Protein AF-A0A816BWT3-F1 (afdb_monomer)

InterPro domains:
  IPR004302 Cellulose/chitin-binding protein, N-terminal [PF03067] (3-58)

Mean predicted aligned error: 13.24 Å

Structure (mmCIF, N/CA/C/O backbone):
data_AF-A0A816BWT3-F1
#
_entry.id   AF-A0A816BWT3-F1
#
loop_
_atom_site.group_PDB
_atom_site.id
_atom_site.type_symbol
_atom_site.label_atom_id
_atom_site.label_alt_id
_atom_site.label_comp_id
_atom_site.label_asym_id
_atom_site.label_entity_id
_atom_site.label_seq_id
_atom_site.pdbx_PDB_ins_code
_atom_site.Cartn_x
_atom_site.Cartn_y
_atom_site.Cartn_z
_atom_site.occupancy
_atom_site.B_iso_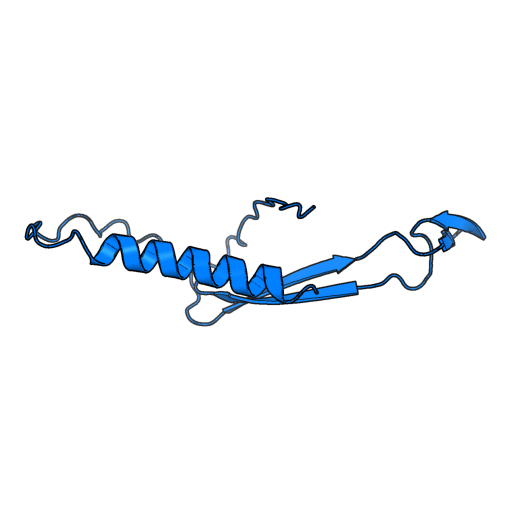or_equiv
_atom_site.auth_seq_id
_atom_site.auth_comp_id
_atom_site.auth_asym_id
_atom_site.auth_atom_id
_atom_site.pdbx_PDB_model_num
ATOM 1 N N . ASN A 1 1 ? 17.099 16.483 -2.341 1.00 61.00 1 ASN A N 1
ATOM 2 C C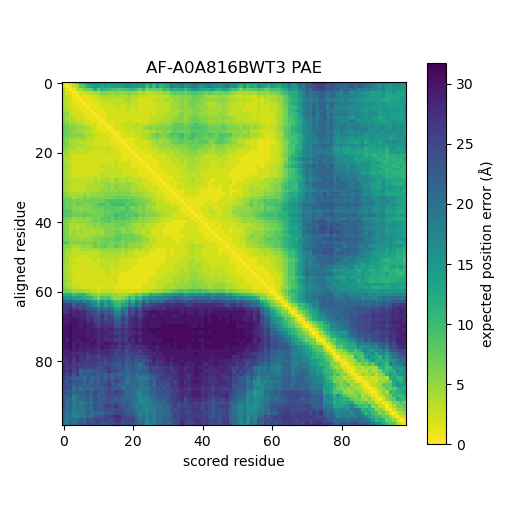A . ASN A 1 1 ? 15.717 16.831 -2.719 1.00 61.00 1 ASN A CA 1
ATOM 3 C C . ASN A 1 1 ? 14.822 15.672 -2.291 1.00 61.00 1 ASN A C 1
ATOM 5 O O . ASN A 1 1 ? 15.104 14.561 -2.721 1.00 61.00 1 ASN A O 1
ATOM 9 N N . LYS A 1 2 ? 13.878 15.878 -1.365 1.00 72.44 2 LYS A N 1
ATOM 10 C CA . LYS A 1 2 ? 12.920 14.849 -0.915 1.00 72.44 2 LYS A CA 1
ATOM 11 C C . LYS A 1 2 ? 11.529 15.300 -1.354 1.00 72.44 2 LYS A C 1
ATOM 13 O O . LYS A 1 2 ? 11.191 16.460 -1.136 1.00 72.44 2 LYS A O 1
ATOM 18 N N . SER A 1 3 ? 10.761 14.401 -1.954 1.00 82.62 3 SER A N 1
ATOM 19 C CA . SER A 1 3 ? 9.394 14.657 -2.413 1.00 82.62 3 SER A CA 1
ATOM 20 C C . SER A 1 3 ? 8.427 13.806 -1.598 1.00 82.62 3 SER A C 1
ATOM 22 O O . SER A 1 3 ? 8.737 12.655 -1.302 1.00 82.62 3 SER A O 1
ATOM 24 N N . TYR A 1 4 ? 7.280 14.375 -1.232 1.00 88.56 4 TYR A N 1
ATOM 25 C CA . TYR A 1 4 ? 6.206 13.683 -0.521 1.00 88.56 4 TYR A CA 1
ATOM 26 C C . TYR A 1 4 ? 4.996 13.565 -1.443 1.00 88.56 4 TYR A C 1
ATOM 28 O O . TYR A 1 4 ? 4.645 14.530 -2.123 1.00 88.56 4 TYR A O 1
ATOM 36 N N . PHE A 1 5 ? 4.359 12.397 -1.446 1.00 87.62 5 PHE A N 1
ATOM 37 C CA . PHE A 1 5 ? 3.141 12.134 -2.204 1.00 87.62 5 PHE A CA 1
ATOM 38 C C . PHE A 1 5 ? 1.982 11.949 -1.227 1.00 87.62 5 PHE A C 1
ATOM 40 O O . PHE A 1 5 ? 2.101 11.199 -0.260 1.00 87.62 5 PHE A O 1
ATOM 47 N N . TYR A 1 6 ? 0.874 12.648 -1.468 1.00 91.25 6 TYR A N 1
ATOM 48 C CA . TYR A 1 6 ? -0.353 12.512 -0.688 1.00 91.25 6 TYR A CA 1
ATOM 49 C C . TYR A 1 6 ? -1.385 11.752 -1.517 1.00 91.25 6 TYR A C 1
ATOM 51 O O . TYR A 1 6 ? -1.772 12.213 -2.591 1.00 91.25 6 TYR A O 1
ATOM 59 N N . VAL A 1 7 ? -1.802 10.587 -1.023 1.00 91.06 7 VAL A N 1
ATOM 60 C CA . VAL A 1 7 ? -2.741 9.694 -1.708 1.00 91.06 7 VAL A CA 1
ATOM 61 C C . VAL A 1 7 ? -3.886 9.380 -0.744 1.00 91.06 7 VAL A C 1
ATOM 63 O O . VAL A 1 7 ? -3.717 8.534 0.134 1.00 91.06 7 VAL A O 1
ATOM 66 N N . PRO A 1 8 ? -5.025 10.085 -0.839 1.00 91.44 8 PRO A N 1
ATOM 67 C CA . PRO A 1 8 ? -6.198 9.741 -0.052 1.00 91.44 8 PRO A CA 1
ATOM 68 C C . PRO A 1 8 ? -6.769 8.405 -0.537 1.00 91.44 8 PRO A C 1
ATOM 70 O O . PRO A 1 8 ? -6.823 8.141 -1.739 1.00 91.44 8 PRO A O 1
ATOM 73 N N . VAL A 1 9 ? -7.198 7.574 0.407 1.00 90.94 9 VAL A N 1
ATOM 74 C CA . VAL A 1 9 ? -7.842 6.283 0.148 1.00 90.94 9 VAL A CA 1
ATOM 75 C C . VAL A 1 9 ? -9.103 6.171 0.992 1.00 90.94 9 VAL A C 1
ATOM 77 O O . VAL A 1 9 ? -9.176 6.733 2.086 1.00 90.94 9 VAL A O 1
ATOM 80 N N . GLU A 1 10 ? -10.089 5.447 0.478 1.00 92.38 10 GLU A N 1
ATOM 81 C CA . GLU A 1 10 ? -11.316 5.130 1.202 1.00 92.38 10 GLU A CA 1
ATOM 82 C C . GLU A 1 10 ? -11.213 3.717 1.774 1.00 92.38 10 GLU A C 1
ATOM 84 O O . GLU A 1 10 ? -10.753 2.791 1.102 1.00 92.38 10 GLU A O 1
ATOM 89 N N . LEU A 1 11 ? -11.615 3.560 3.035 1.00 90.38 11 LEU A N 1
ATOM 90 C CA . LEU A 1 11 ? -11.717 2.242 3.651 1.00 90.38 11 LEU A CA 1
ATOM 91 C C . LEU A 1 11 ? -12.902 1.477 3.036 1.00 90.38 11 LEU A C 1
ATOM 93 O O . LEU A 1 11 ? -13.931 2.097 2.753 1.00 90.38 11 LEU A O 1
ATOM 97 N N . PRO A 1 12 ? -12.796 0.146 2.857 1.00 90.25 12 PRO A N 1
ATOM 98 C CA . PRO A 1 12 ? -13.939 -0.682 2.482 1.00 90.25 12 PRO A CA 1
ATOM 99 C C . PRO A 1 12 ? -15.097 -0.501 3.467 1.00 90.25 12 PRO A C 1
ATOM 101 O O . PRO A 1 12 ? -14.877 -0.466 4.679 1.00 90.25 12 PRO A O 1
ATOM 104 N N . ALA A 1 13 ? -16.326 -0.405 2.957 1.00 89.50 13 ALA A N 1
ATOM 105 C CA . ALA A 1 13 ? -17.508 -0.097 3.766 1.00 89.50 13 ALA A CA 1
ATOM 106 C C . ALA A 1 13 ? -17.806 -1.167 4.831 1.00 89.50 13 ALA A C 1
ATOM 108 O O . ALA A 1 13 ? -18.434 -0.881 5.848 1.00 89.50 13 ALA A O 1
ATOM 109 N N . GLU A 1 14 ? -17.350 -2.397 4.604 1.00 88.94 14 GLU A N 1
ATOM 110 C CA . GLU A 1 14 ? -17.522 -3.536 5.501 1.00 88.94 14 GLU A CA 1
ATOM 111 C C . GLU A 1 14 ? -16.554 -3.500 6.696 1.00 88.94 14 GLU A C 1
ATOM 113 O O . GLU A 1 14 ? -16.768 -4.207 7.681 1.00 88.94 14 GLU A O 1
ATOM 118 N N . ILE A 1 15 ? -15.491 -2.688 6.628 1.00 86.44 15 ILE A N 1
ATOM 119 C CA . ILE A 1 15 ? -14.506 -2.539 7.701 1.00 86.44 15 ILE A CA 1
ATOM 120 C C . ILE A 1 15 ? -14.883 -1.321 8.545 1.00 86.44 15 ILE A C 1
ATOM 122 O O . ILE A 1 15 ? -14.521 -0.189 8.230 1.00 86.44 15 ILE A O 1
ATOM 126 N N . THR A 1 16 ? -15.596 -1.557 9.647 1.00 87.69 16 THR A N 1
ATOM 127 C CA . THR A 1 16 ? -16.028 -0.481 10.557 1.00 87.69 16 THR A CA 1
ATOM 128 C C . THR A 1 16 ? -15.078 -0.263 11.733 1.00 87.69 16 THR A C 1
ATOM 130 O O . THR A 1 16 ? -14.983 0.850 12.246 1.00 87.69 16 THR A O 1
ATOM 133 N N . SER A 1 17 ? -14.338 -1.296 12.151 1.00 91.44 17 SER A N 1
ATOM 134 C CA . SER A 1 17 ? -13.373 -1.215 13.250 1.00 91.44 17 SER A CA 1
ATOM 135 C C . SER A 1 17 ? -12.247 -2.245 13.126 1.00 91.44 17 SER A C 1
ATOM 137 O O . SER A 1 17 ? -12.419 -3.318 12.548 1.00 91.44 17 SER A O 1
ATOM 139 N N . CYS A 1 18 ? -11.077 -1.905 13.665 1.00 89.75 18 CYS A N 1
ATOM 140 C CA . CYS A 1 18 ? -9.941 -2.797 13.843 1.00 89.75 18 CYS A CA 1
ATOM 141 C C . CYS A 1 18 ? -8.971 -2.237 14.889 1.00 89.75 18 CYS A C 1
ATOM 143 O O . CYS A 1 18 ? -8.546 -1.094 14.776 1.00 89.75 18 CYS A O 1
ATOM 145 N N . GLU A 1 19 ? -8.574 -3.038 15.875 1.00 94.06 19 GLU A N 1
ATOM 146 C CA . GLU A 1 19 ? -7.628 -2.606 16.917 1.00 94.06 19 GLU A CA 1
ATOM 147 C C . GLU A 1 19 ? -6.157 -2.807 16.510 1.00 94.06 19 GLU A C 1
ATOM 149 O O . GLU A 1 19 ? -5.306 -1.963 16.787 1.00 94.06 19 GLU A O 1
ATOM 154 N N . HIS A 1 20 ? -5.863 -3.907 15.812 1.00 94.19 20 HIS A N 1
ATOM 155 C CA . HIS A 1 20 ? -4.511 -4.301 15.410 1.00 94.19 20 HIS A CA 1
ATOM 156 C C . HIS A 1 20 ? -4.504 -4.739 13.943 1.00 94.19 20 HIS A C 1
ATOM 158 O O . HIS A 1 20 ? -4.562 -5.929 13.630 1.00 94.19 20 HIS A O 1
ATOM 164 N N . CYS A 1 21 ? -4.471 -3.761 13.041 1.00 91.88 21 CYS A N 1
ATOM 165 C CA . CYS A 1 21 ? -4.441 -3.982 11.599 1.00 91.88 21 CYS A CA 1
ATOM 166 C C . CYS A 1 21 ? -3.118 -3.539 10.987 1.00 91.88 21 CYS A C 1
ATOM 168 O O . CYS A 1 21 ? -2.419 -2.687 11.527 1.00 91.88 21 CYS A O 1
ATOM 170 N N . VAL A 1 22 ? -2.822 -4.072 9.803 1.00 95.12 22 VAL A N 1
ATOM 171 C CA . VAL A 1 22 ? -1.676 -3.655 8.996 1.00 95.12 22 VAL A CA 1
ATOM 172 C C . VAL A 1 22 ? -2.174 -2.995 7.719 1.00 95.12 22 VAL A C 1
ATOM 174 O O . VAL A 1 22 ? -2.872 -3.618 6.920 1.00 95.12 22 VAL A O 1
ATOM 177 N N . LEU A 1 23 ? -1.777 -1.746 7.502 1.00 94.00 23 LEU A N 1
ATOM 178 C CA . LEU A 1 23 ? -1.867 -1.104 6.199 1.00 94.00 23 LEU A CA 1
ATOM 179 C C . LEU A 1 23 ? -0.612 -1.455 5.406 1.00 94.00 23 LEU A C 1
ATOM 181 O O . LEU A 1 23 ? 0.486 -1.058 5.786 1.00 94.00 23 LEU A O 1
ATOM 185 N N . GLN A 1 24 ? -0.774 -2.162 4.294 1.00 95.19 24 GLN A N 1
ATOM 186 C CA . GLN A 1 24 ? 0.313 -2.404 3.354 1.00 95.19 24 GLN A CA 1
ATOM 187 C C . GLN A 1 24 ? 0.178 -1.461 2.159 1.00 95.19 24 GLN A C 1
ATOM 189 O O . GLN A 1 24 ? -0.869 -1.445 1.511 1.00 95.19 24 GLN A O 1
ATOM 194 N N . TRP A 1 25 ? 1.242 -0.734 1.817 1.00 92.81 25 TRP A N 1
ATOM 195 C CA . TRP A 1 25 ? 1.359 -0.185 0.469 1.00 92.81 25 TRP A CA 1
ATOM 196 C C . TRP A 1 25 ? 2.247 -1.058 -0.394 1.00 92.81 25 TRP A C 1
ATOM 198 O O . TRP A 1 25 ? 3.191 -1.700 0.072 1.00 92.81 25 TRP A O 1
ATOM 208 N N . LYS A 1 26 ? 1.963 -0.993 -1.689 1.00 94.19 26 LYS A N 1
ATOM 209 C CA . LYS A 1 26 ? 2.765 -1.580 -2.745 1.00 94.19 26 LYS A CA 1
ATOM 210 C C . LYS A 1 26 ? 3.000 -0.528 -3.822 1.00 94.19 26 LYS A C 1
ATOM 212 O O . LYS A 1 26 ? 2.044 0.090 -4.289 1.00 94.19 26 LYS A O 1
ATOM 217 N N . TYR A 1 27 ? 4.246 -0.3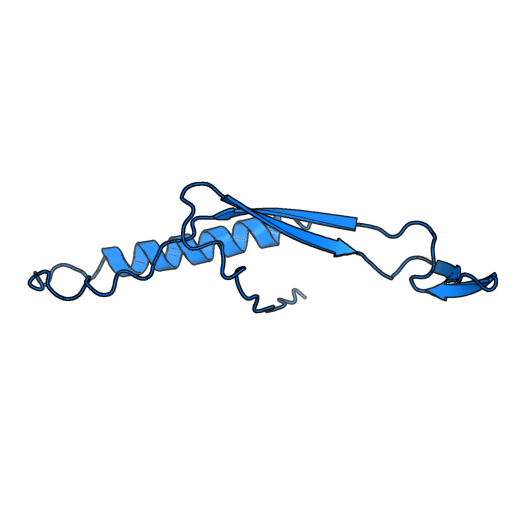64 -4.245 1.00 94.31 27 TYR A N 1
ATOM 218 C CA . TYR A 1 27 ? 4.603 0.405 -5.429 1.00 94.31 27 TYR A CA 1
ATOM 219 C C . TYR A 1 27 ? 5.302 -0.501 -6.445 1.00 94.31 27 TYR A C 1
ATOM 221 O O . TYR A 1 27 ? 6.408 -0.979 -6.208 1.00 94.31 27 TYR A O 1
ATOM 229 N N . HIS A 1 28 ? 4.630 -0.711 -7.577 1.00 94.12 28 HIS A N 1
ATOM 230 C CA . HIS A 1 28 ? 5.186 -1.382 -8.746 1.00 94.12 28 HIS A CA 1
ATOM 231 C C . HIS A 1 28 ? 5.910 -0.349 -9.604 1.00 94.12 28 HIS A C 1
ATOM 233 O O . HIS A 1 28 ? 5.275 0.554 -10.160 1.00 94.12 28 HIS A O 1
ATOM 239 N N . ALA A 1 29 ? 7.234 -0.453 -9.690 1.00 94.81 29 ALA A N 1
ATOM 240 C CA . ALA A 1 29 ? 8.031 0.471 -10.480 1.00 94.81 29 ALA A CA 1
ATOM 241 C C . ALA A 1 29 ? 7.770 0.298 -11.986 1.00 94.81 29 ALA A C 1
ATOM 243 O O . ALA A 1 29 ? 7.175 -0.672 -12.445 1.00 94.81 29 ALA A O 1
ATOM 244 N N . GLY A 1 30 ? 8.232 1.262 -12.779 1.00 95.56 30 GLY A N 1
ATOM 245 C CA . GLY A 1 30 ? 8.069 1.254 -14.236 1.00 95.56 30 GLY A CA 1
ATOM 246 C C . GLY A 1 30 ? 9.315 1.715 -14.978 1.00 95.56 30 GLY A C 1
ATOM 247 O O . GLY A 1 30 ? 9.209 2.250 -16.075 1.00 95.56 30 GLY A O 1
ATOM 248 N N . ASN A 1 31 ? 10.494 1.582 -14.370 1.00 96.12 31 ASN A N 1
ATOM 249 C CA . ASN A 1 31 ? 11.765 2.080 -14.900 1.00 96.12 31 ASN A CA 1
ATOM 250 C C . ASN A 1 31 ? 12.630 0.992 -15.562 1.00 96.12 31 ASN A C 1
ATOM 252 O O . ASN A 1 31 ? 13.698 1.316 -16.083 1.00 96.12 31 ASN A O 1
ATOM 256 N N . THR A 1 32 ? 12.190 -0.272 -15.591 1.00 96.00 32 THR A N 1
ATOM 257 C CA . THR A 1 32 ? 12.931 -1.356 -16.256 1.00 96.00 32 THR A CA 1
ATOM 258 C C . THR A 1 32 ? 12.430 -1.559 -17.687 1.00 96.00 32 THR A C 1
ATOM 260 O O . THR A 1 32 ? 11.227 -1.674 -17.938 1.00 96.00 32 THR A O 1
ATOM 263 N N . TRP A 1 33 ? 13.356 -1.596 -18.650 1.00 97.00 33 TRP A N 1
ATOM 264 C CA . TRP A 1 33 ? 13.056 -1.843 -20.063 1.00 97.00 33 TRP A CA 1
ATOM 265 C C . TRP A 1 33 ? 12.719 -3.307 -20.321 1.00 97.00 33 TRP A C 1
ATOM 267 O O . TRP A 1 33 ? 13.441 -4.204 -19.896 1.00 97.00 33 TRP A O 1
ATOM 277 N N . GLY A 1 34 ? 11.683 -3.541 -21.119 1.00 96.31 34 GLY A N 1
ATOM 278 C CA . GLY A 1 34 ? 11.324 -4.881 -21.563 1.00 96.31 34 GLY A CA 1
ATOM 279 C C . GLY A 1 34 ? 10.557 -4.881 -22.865 1.00 96.31 34 GLY A C 1
ATOM 280 O O . GLY A 1 34 ? 10.730 -3.976 -23.684 1.00 96.31 34 GLY A O 1
ATOM 281 N N . LYS A 1 35 ? 9.743 -5.915 -23.074 1.00 97.25 35 LYS A N 1
ATOM 282 C CA . LYS A 1 35 ? 8.933 -6.086 -24.276 1.00 97.25 35 LYS A CA 1
ATOM 283 C C . LYS A 1 35 ? 7.474 -6.254 -23.894 1.00 97.25 35 LYS A C 1
ATOM 285 O O . LYS A 1 35 ? 7.153 -7.067 -23.043 1.00 97.25 35 LYS A O 1
ATOM 290 N N . ASP A 1 36 ? 6.595 -5.526 -24.568 1.00 93.69 36 ASP A N 1
ATOM 291 C CA . ASP A 1 36 ? 5.162 -5.754 -24.415 1.00 93.69 36 ASP A CA 1
ATOM 292 C C . ASP A 1 36 ? 4.717 -7.096 -25.028 1.00 93.69 36 ASP A C 1
ATOM 294 O O . ASP A 1 36 ? 5.490 -7.811 -25.672 1.00 93.69 36 ASP A O 1
ATOM 298 N N . GLN A 1 37 ? 3.424 -7.407 -24.901 1.00 94.38 37 GLN A N 1
ATOM 299 C CA . GLN A 1 37 ? 2.808 -8.620 -25.458 1.00 94.38 37 GLN A CA 1
ATOM 300 C C . GLN A 1 37 ? 2.974 -8.768 -26.984 1.00 94.38 37 GLN A C 1
ATOM 302 O O . GLN A 1 37 ? 2.791 -9.856 -27.523 1.00 94.38 37 GLN A O 1
ATOM 307 N N . LYS A 1 38 ? 3.312 -7.687 -27.700 1.00 96.25 38 LYS A N 1
ATOM 308 C CA . LYS A 1 38 ? 3.553 -7.673 -29.152 1.00 96.25 38 LYS A CA 1
ATOM 309 C C . LYS A 1 38 ? 5.050 -7.690 -29.489 1.00 96.25 38 LYS A C 1
ATOM 311 O O . LYS A 1 38 ? 5.418 -7.526 -30.650 1.00 96.25 38 LYS A O 1
ATOM 316 N N . GLY A 1 39 ? 5.920 -7.861 -28.494 1.00 95.06 39 GLY A N 1
ATOM 317 C CA . GLY A 1 39 ? 7.372 -7.886 -28.646 1.00 95.06 39 GLY A CA 1
ATOM 318 C C . GLY A 1 39 ? 8.023 -6.509 -28.821 1.00 95.06 39 GLY A C 1
ATOM 319 O O . GLY A 1 39 ? 9.229 -6.444 -29.083 1.00 95.06 39 GLY A O 1
ATOM 320 N N . ARG A 1 40 ? 7.273 -5.407 -28.686 1.00 96.62 40 ARG A N 1
ATOM 321 C CA . ARG A 1 40 ? 7.804 -4.044 -28.837 1.00 96.62 40 ARG A CA 1
ATOM 322 C C . ARG A 1 40 ? 8.572 -3.653 -27.585 1.00 96.62 40 ARG A C 1
ATOM 324 O O . ARG A 1 40 ? 8.072 -3.826 -26.478 1.00 96.62 40 ARG A O 1
ATOM 331 N N . LYS A 1 41 ? 9.773 -3.093 -27.756 1.00 96.75 41 LYS A N 1
ATOM 332 C CA . LYS A 1 41 ? 10.577 -2.616 -26.625 1.00 96.75 41 LYS A CA 1
ATOM 333 C C . LYS A 1 41 ? 9.962 -1.351 -26.022 1.00 96.75 41 LYS A C 1
ATOM 335 O O . LYS A 1 41 ? 9.762 -0.379 -26.747 1.00 96.75 41 LYS A O 1
ATOM 340 N N . CYS A 1 42 ? 9.716 -1.349 -24.715 1.00 96.50 42 CYS A N 1
ATOM 341 C CA . CYS A 1 42 ? 9.229 -0.181 -23.978 1.00 96.50 42 CYS A CA 1
ATOM 342 C C . CYS A 1 42 ? 9.717 -0.160 -22.522 1.00 96.50 42 CYS A C 1
ATOM 344 O O . CYS A 1 42 ? 10.060 -1.196 -21.944 1.00 96.50 42 CYS A O 1
ATOM 346 N N . LEU A 1 43 ? 9.785 1.046 -21.953 1.00 96.69 43 LEU A N 1
ATOM 347 C CA . LEU A 1 43 ? 10.058 1.279 -20.536 1.00 96.69 43 LEU A CA 1
ATOM 348 C C . LEU A 1 43 ? 8.841 0.831 -19.708 1.00 96.69 43 LEU A C 1
ATOM 350 O O . LEU A 1 43 ? 7.711 1.111 -20.104 1.00 96.69 43 LEU A O 1
ATOM 354 N N . GLY A 1 44 ? 9.062 0.111 -18.607 1.00 95.69 44 GLY A N 1
ATOM 355 C CA . GLY A 1 44 ? 7.992 -0.446 -17.768 1.00 95.69 44 GLY A CA 1
ATOM 356 C C . GLY A 1 44 ? 7.364 -1.734 -18.314 1.00 95.69 44 GLY A C 1
ATOM 357 O O . GLY A 1 44 ? 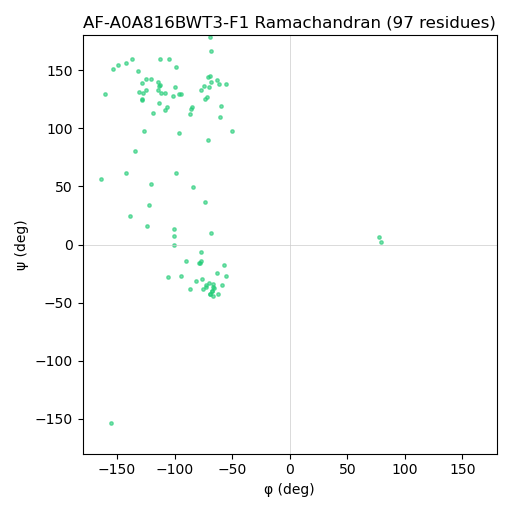6.457 -2.284 -17.704 1.00 95.69 44 GLY A O 1
ATOM 358 N N . CYS A 1 45 ? 7.852 -2.243 -19.449 1.00 96.44 45 CYS A N 1
ATOM 359 C CA . CYS A 1 45 ? 7.320 -3.440 -20.106 1.00 96.44 45 CYS A CA 1
ATOM 360 C C . CYS A 1 45 ? 8.140 -4.708 -19.839 1.00 96.44 45 CYS A C 1
ATOM 362 O O . CYS A 1 45 ? 8.031 -5.674 -20.585 1.00 96.44 45 CYS A O 1
ATOM 364 N N . ALA A 1 46 ? 9.055 -4.697 -18.873 1.00 95.06 46 ALA A N 1
ATOM 365 C CA . ALA A 1 46 ? 9.747 -5.923 -18.481 1.00 95.06 46 ALA A CA 1
ATOM 366 C C . ALA A 1 46 ? 8.789 -6.873 -17.771 1.00 95.06 46 ALA A C 1
ATOM 368 O O . ALA A 1 46 ? 7.933 -6.419 -17.015 1.00 95.06 46 ALA A O 1
ATOM 369 N N . ASP A 1 47 ? 8.987 -8.176 -17.993 1.00 93.25 47 ASP A N 1
ATOM 370 C CA . ASP A 1 47 ? 8.219 -9.243 -17.340 1.00 93.25 47 ASP A CA 1
ATOM 371 C C . ASP A 1 47 ? 8.282 -9.137 -15.807 1.00 93.25 47 ASP A C 1
ATOM 373 O O . ASP A 1 47 ? 7.371 -9.573 -15.109 1.00 93.25 47 ASP A O 1
ATOM 377 N N . GLN A 1 48 ? 9.359 -8.544 -15.285 1.00 94.44 48 GLN A N 1
ATOM 378 C CA . GLN A 1 48 ? 9.550 -8.236 -13.874 1.00 94.44 48 GLN A CA 1
ATOM 379 C C . GLN A 1 48 ? 9.945 -6.764 -13.731 1.00 94.44 48 GLN A C 1
ATOM 381 O O . GLN A 1 48 ? 10.917 -6.317 -14.345 1.00 94.44 48 GLN A O 1
ATOM 386 N N . GLN A 1 49 ? 9.196 -6.022 -12.918 1.00 95.94 49 GLN A N 1
ATOM 387 C CA . GLN A 1 49 ? 9.593 -4.706 -12.417 1.00 95.94 49 GLN A CA 1
ATOM 388 C C . GLN A 1 49 ? 10.008 -4.831 -10.953 1.00 95.94 49 GLN A C 1
ATOM 390 O O . GLN A 1 49 ? 9.640 -5.789 -10.272 1.00 95.94 49 GLN A O 1
ATOM 395 N N . GLU A 1 50 ? 10.773 -3.853 -10.477 1.00 96.06 50 GLU A N 1
ATOM 396 C CA . GLU A 1 50 ? 11.040 -3.704 -9.051 1.00 96.06 50 GLU A CA 1
ATOM 397 C C . GLU A 1 50 ? 9.738 -3.413 -8.297 1.00 96.06 50 GLU A C 1
ATOM 399 O O . GLU A 1 50 ? 8.860 -2.694 -8.783 1.00 96.06 50 GLU A O 1
ATOM 404 N N . GLU A 1 51 ? 9.614 -3.992 -7.109 1.00 94.56 51 GLU A N 1
ATOM 405 C CA . GLU A 1 51 ? 8.421 -3.907 -6.281 1.00 94.56 51 GLU A CA 1
ATOM 406 C C . GLU A 1 51 ? 8.818 -3.449 -4.882 1.00 94.56 51 GLU A C 1
ATOM 408 O O . GLU A 1 51 ? 9.638 -4.089 -4.220 1.00 94.56 51 GLU A O 1
ATOM 413 N N . PHE A 1 52 ? 8.203 -2.368 -4.422 1.00 94.62 52 PHE A N 1
ATOM 414 C CA . PHE A 1 52 ? 8.433 -1.808 -3.098 1.00 94.62 52 PHE A CA 1
ATOM 415 C C . PHE A 1 52 ? 7.213 -2.066 -2.228 1.00 94.62 52 PHE A C 1
ATOM 417 O O . PHE A 1 52 ? 6.083 -1.772 -2.624 1.00 94.62 52 PHE A O 1
ATOM 424 N N . TYR A 1 53 ? 7.441 -2.594 -1.031 1.00 93.50 53 TYR A N 1
ATOM 425 C CA . TYR A 1 53 ? 6.389 -2.892 -0.069 1.00 93.50 53 TYR A CA 1
ATOM 426 C C . TYR A 1 53 ? 6.735 -2.268 1.270 1.00 93.50 53 TYR A C 1
ATOM 428 O O . TYR A 1 53 ? 7.872 -2.363 1.733 1.00 93.50 53 TYR A O 1
ATOM 436 N N . ASN A 1 54 ? 5.739 -1.694 1.931 1.00 93.56 54 ASN A N 1
ATOM 437 C CA . ASN A 1 54 ? 5.870 -1.328 3.330 1.00 93.56 54 ASN A CA 1
ATOM 438 C C . ASN A 1 54 ? 4.567 -1.571 4.076 1.00 93.56 54 ASN A C 1
ATOM 440 O O . ASN A 1 54 ? 3.490 -1.591 3.480 1.00 93.56 54 ASN A O 1
ATOM 444 N N . CYS A 1 55 ? 4.700 -1.753 5.382 1.00 93.25 55 CYS A N 1
ATOM 445 C CA . CYS A 1 55 ? 3.609 -2.043 6.289 1.00 93.25 55 CYS A CA 1
ATOM 446 C C . CYS A 1 55 ? 3.598 -1.006 7.411 1.00 93.25 55 CYS A C 1
ATOM 448 O O . CYS A 1 55 ? 4.653 -0.614 7.909 1.00 93.25 55 CYS A O 1
ATOM 450 N N . ALA A 1 56 ? 2.402 -0.607 7.824 1.00 93.50 56 ALA A N 1
ATOM 451 C CA . ALA A 1 56 ? 2.170 0.242 8.978 1.00 93.50 56 ALA A CA 1
ATOM 452 C C . ALA A 1 56 ? 1.139 -0.415 9.895 1.00 93.50 56 ALA A C 1
ATOM 454 O O . ALA A 1 56 ? 0.066 -0.802 9.430 1.00 93.50 56 ALA A O 1
ATOM 455 N N . ASP A 1 57 ? 1.444 -0.502 11.186 1.00 95.88 57 ASP A N 1
ATOM 456 C CA . ASP A 1 57 ? 0.473 -0.909 12.198 1.00 95.88 57 ASP A CA 1
ATOM 457 C C . ASP A 1 57 ? -0.524 0.236 12.435 1.00 95.88 57 ASP A C 1
ATOM 459 O O . ASP A 1 57 ? -0.131 1.375 12.709 1.00 95.88 57 ASP A O 1
ATOM 463 N N . ILE A 1 58 ? -1.818 -0.050 12.291 1.00 92.75 58 ILE A N 1
ATOM 464 C CA . ILE A 1 58 ? -2.909 0.923 12.387 1.00 92.75 58 ILE A CA 1
ATOM 465 C C . ILE A 1 58 ? -4.091 0.376 13.193 1.00 92.75 58 ILE A C 1
ATOM 467 O O . ILE A 1 58 ? -4.294 -0.834 13.300 1.00 92.75 58 ILE A O 1
ATOM 471 N N . ALA A 1 59 ? -4.921 1.298 13.679 1.00 93.12 59 ALA A N 1
ATOM 472 C CA . ALA A 1 59 ? -6.250 1.011 14.198 1.00 93.12 59 ALA A CA 1
ATOM 473 C C . ALA A 1 59 ? -7.307 1.779 13.389 1.00 93.12 59 ALA A C 1
ATOM 475 O O . ALA A 1 59 ? -7.097 2.929 12.999 1.00 93.12 59 ALA A O 1
ATOM 476 N N . ILE A 1 60 ? -8.450 1.141 13.153 1.00 93.12 60 ILE A N 1
ATOM 477 C CA . ILE A 1 60 ? -9.658 1.736 12.583 1.00 93.12 60 ILE A CA 1
ATOM 478 C C . ILE A 1 60 ? -10.659 1.827 13.728 1.00 93.12 60 ILE A C 1
ATOM 480 O O . ILE A 1 60 ? -11.062 0.813 14.292 1.00 93.12 60 ILE A O 1
ATOM 484 N N . VAL A 1 61 ? -11.041 3.043 14.097 1.00 89.38 61 VAL A N 1
ATOM 485 C CA . VAL A 1 61 ? -11.991 3.284 15.184 1.00 89.38 61 VAL A CA 1
ATOM 486 C C . VAL A 1 61 ? -13.265 3.879 14.614 1.00 89.38 61 VAL A C 1
ATOM 488 O O . VAL A 1 61 ? -13.217 4.774 13.765 1.00 89.38 61 VAL A O 1
ATOM 491 N N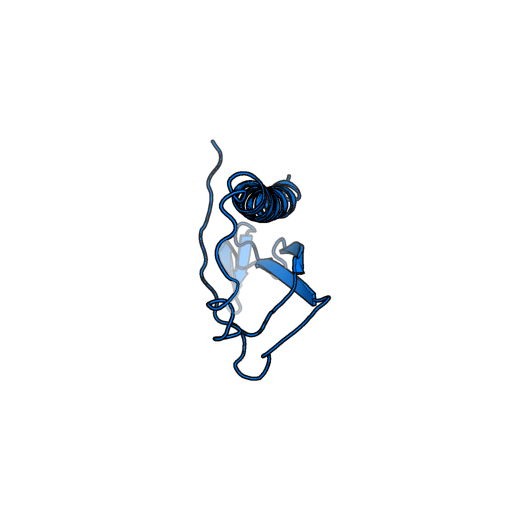 . GLU A 1 62 ? -14.412 3.395 15.086 1.00 81.06 62 GLU A N 1
ATOM 492 C CA . GLU A 1 62 ? -15.676 4.043 14.772 1.00 81.06 62 GLU A CA 1
ATOM 493 C C . GLU A 1 62 ? -15.649 5.464 15.327 1.00 81.06 62 GLU A C 1
ATOM 495 O O . GLU A 1 62 ? -15.190 5.723 16.443 1.00 81.06 62 GLU A O 1
ATOM 500 N N . ARG A 1 63 ? -16.148 6.414 14.538 1.00 68.69 63 ARG A N 1
ATOM 501 C CA . ARG A 1 63 ? -16.277 7.792 14.993 1.00 68.69 63 ARG A CA 1
ATOM 502 C C . ARG A 1 63 ? -17.395 7.846 16.034 1.00 68.69 63 ARG A C 1
ATOM 504 O O . ARG A 1 63 ? -18.554 8.059 15.690 1.00 68.69 63 ARG A O 1
ATOM 511 N N . SER A 1 64 ? -17.055 7.653 17.306 1.00 63.47 64 SER A N 1
ATOM 512 C CA . SER A 1 64 ? -17.995 7.772 18.416 1.00 63.47 64 SER A CA 1
ATOM 513 C C . SER A 1 64 ? -18.560 9.193 18.455 1.00 63.47 64 SER A C 1
ATOM 515 O O . SER A 1 64 ? -17.865 10.149 18.796 1.00 63.47 64 SER A O 1
ATOM 517 N N . GLY A 1 65 ? -19.841 9.342 18.118 1.00 55.72 65 GLY A N 1
ATOM 518 C CA . GLY A 1 65 ? -20.557 10.621 18.141 1.00 55.72 65 GLY A CA 1
ATOM 519 C C . GLY A 1 65 ? -20.796 11.217 19.537 1.00 55.72 65 GLY A C 1
ATOM 520 O O . GLY A 1 65 ? -21.540 12.184 19.632 1.00 55.72 65 GLY A O 1
ATOM 521 N N . ASN A 1 66 ? -20.188 10.670 20.598 1.00 47.75 66 ASN A N 1
ATOM 522 C CA . ASN A 1 66 ? -20.475 11.015 21.997 1.00 47.75 66 ASN A CA 1
ATOM 523 C C . ASN A 1 66 ? -19.261 11.474 22.833 1.00 47.75 66 ASN A C 1
ATOM 525 O O . ASN A 1 66 ? -19.376 11.583 24.049 1.00 47.75 66 ASN A O 1
ATOM 529 N N . GLU A 1 67 ? -18.133 11.850 22.225 1.00 55.75 67 GLU A N 1
ATOM 530 C CA . GLU A 1 67 ? -17.065 12.595 22.930 1.00 55.75 67 GLU A CA 1
ATOM 531 C C . GLU A 1 67 ? -17.358 14.113 22.943 1.00 55.75 67 GLU A C 1
ATOM 533 O O . GLU A 1 67 ? -16.534 14.949 22.576 1.00 55.75 67 GLU A O 1
ATOM 538 N N . LEU A 1 68 ? -18.580 14.486 23.339 1.00 51.25 68 LEU A N 1
ATOM 539 C CA . LEU A 1 68 ? -18.916 15.841 23.786 1.00 51.25 68 LEU A CA 1
ATOM 540 C C . LEU A 1 68 ? -19.913 15.769 24.947 1.00 51.25 68 LEU A C 1
ATOM 542 O O . LEU A 1 68 ? -21.032 16.261 24.865 1.00 51.25 68 LEU A O 1
ATOM 546 N N . SER A 1 69 ? -19.498 15.152 26.047 1.00 47.53 69 SER A N 1
ATOM 547 C CA . SER A 1 69 ? -19.987 15.515 27.381 1.00 47.53 69 SER A CA 1
ATOM 548 C C . SER A 1 69 ? -19.076 14.934 28.459 1.00 47.53 69 SER A C 1
ATOM 550 O O . SER A 1 69 ? -19.526 14.215 29.347 1.00 47.53 69 SER A O 1
ATOM 552 N N . THR A 1 70 ? -17.784 15.247 28.411 1.00 45.72 70 THR A N 1
ATOM 553 C CA . THR A 1 70 ? -17.016 15.338 29.655 1.00 45.72 70 THR A CA 1
ATOM 554 C C . THR A 1 70 ? -16.988 16.816 30.048 1.00 45.72 70 THR A C 1
ATOM 556 O O . THR A 1 70 ? -16.735 17.671 29.192 1.00 45.72 70 THR A O 1
ATOM 559 N N . PRO A 1 71 ? -17.338 17.181 31.296 1.00 46.12 71 PRO A N 1
ATOM 560 C CA . PRO A 1 71 ? -17.209 18.559 31.736 1.00 46.12 71 PRO A CA 1
ATOM 561 C C . PRO A 1 71 ? -15.735 18.936 31.606 1.00 46.12 71 PRO A C 1
ATOM 563 O O . PRO A 1 71 ? -14.870 18.294 32.198 1.00 46.12 71 PRO A O 1
ATOM 566 N N . VAL A 1 72 ? -15.472 19.950 30.782 1.00 46.22 72 VAL A N 1
ATOM 567 C CA . VAL A 1 72 ? -14.162 20.567 30.578 1.00 46.22 72 VAL A CA 1
ATOM 568 C C . VAL A 1 72 ? -13.572 20.911 31.945 1.00 46.22 72 VAL A C 1
ATOM 570 O O . VAL A 1 72 ? -13.907 21.944 32.524 1.00 46.22 72 VAL A O 1
ATOM 573 N N . ASN A 1 73 ? -12.695 20.054 32.469 1.00 47.81 73 ASN A N 1
ATOM 574 C CA . ASN A 1 73 ? -11.753 20.470 33.491 1.00 47.81 73 ASN A CA 1
ATOM 575 C C . ASN A 1 73 ? -10.559 21.064 32.742 1.00 47.81 73 ASN A C 1
ATOM 577 O O . ASN A 1 73 ? -9.982 20.421 31.865 1.00 47.81 73 ASN A O 1
ATOM 581 N N . LYS A 1 74 ? -10.296 22.348 32.989 1.00 47.31 74 LYS A N 1
ATOM 582 C CA . LYS A 1 74 ? -9.459 23.243 32.172 1.00 47.31 74 LYS A CA 1
ATOM 583 C C . LYS A 1 74 ? -7.949 22.974 32.274 1.00 47.31 74 LYS A C 1
ATOM 585 O O . LYS A 1 74 ? -7.169 23.907 32.143 1.00 47.31 74 LYS A O 1
ATOM 590 N N . ASP A 1 75 ? -7.537 21.718 32.386 1.00 50.88 75 ASP A N 1
ATOM 591 C CA . ASP A 1 75 ? -6.128 21.324 32.455 1.00 50.88 75 ASP A CA 1
ATOM 592 C C . ASP A 1 75 ? -5.787 20.366 31.294 1.00 50.88 75 ASP A C 1
ATOM 594 O O . ASP A 1 75 ? -5.286 19.267 31.491 1.00 50.88 75 ASP A O 1
ATOM 598 N N . ASN A 1 76 ? -6.105 20.767 30.054 1.00 52.31 76 ASN A N 1
ATOM 599 C CA . ASN A 1 76 ? -5.981 19.938 28.839 1.00 52.31 76 ASN A CA 1
ATOM 600 C C . ASN A 1 76 ? -5.085 20.557 27.745 1.00 52.31 76 ASN A C 1
ATOM 602 O O . ASN A 1 76 ? -5.311 20.369 26.550 1.00 52.31 76 ASN A O 1
ATOM 606 N N . SER A 1 77 ? -4.030 21.273 28.131 1.00 46.22 77 SER A N 1
ATOM 607 C CA . SER A 1 77 ? -3.037 21.802 27.178 1.00 46.22 77 SER A CA 1
ATOM 608 C C . SER A 1 77 ? -2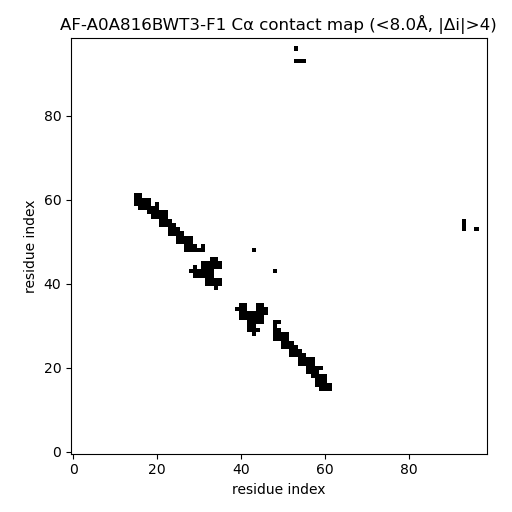.027 20.750 26.702 1.00 46.22 77 SER A C 1
ATOM 610 O O . SER A 1 77 ? -1.334 20.984 25.718 1.00 46.22 77 SER A O 1
ATOM 612 N N . THR A 1 78 ? -1.929 19.610 27.395 1.00 46.78 78 THR A N 1
ATOM 613 C CA . THR A 1 78 ? -0.827 18.647 27.214 1.00 46.78 78 THR A CA 1
ATOM 614 C C . THR A 1 78 ? -1.249 17.379 26.461 1.00 46.78 78 THR A C 1
ATOM 616 O O . THR A 1 78 ? -0.451 16.793 25.748 1.00 46.78 78 THR A O 1
ATOM 619 N N . ILE A 1 79 ? -2.521 16.966 26.535 1.00 51.41 79 ILE A N 1
ATOM 620 C CA . ILE A 1 79 ? -2.957 15.662 25.991 1.00 51.41 79 ILE A CA 1
ATOM 621 C C . ILE A 1 79 ? -3.202 15.714 24.468 1.00 51.41 79 ILE A C 1
ATOM 623 O O . ILE A 1 79 ? -2.958 14.743 23.754 1.00 51.41 79 ILE A O 1
ATOM 627 N N . ALA A 1 80 ? -3.632 16.862 23.931 1.00 50.44 80 ALA A N 1
ATOM 628 C CA . ALA A 1 80 ? -3.911 17.014 22.498 1.00 50.44 80 ALA A CA 1
ATOM 629 C C . ALA A 1 80 ? -2.639 17.135 21.635 1.00 50.44 80 ALA A C 1
ATOM 631 O O . ALA A 1 80 ? -2.634 16.708 20.478 1.00 50.44 80 ALA A O 1
ATOM 632 N N . SER A 1 81 ? -1.551 17.689 22.186 1.00 48.50 81 SER A N 1
ATOM 633 C CA . SER A 1 81 ? -0.267 17.790 21.479 1.00 48.50 81 SER A CA 1
ATOM 634 C C . SER A 1 81 ? 0.401 16.433 21.300 1.00 48.50 81 SER A C 1
ATOM 636 O O . SER A 1 81 ? 1.045 16.194 20.276 1.00 48.50 81 SER A O 1
ATOM 638 N N . ASP A 1 82 ? 0.219 15.537 22.267 1.00 48.91 82 ASP A N 1
ATOM 639 C CA . ASP A 1 82 ? 0.928 14.262 22.313 1.00 48.91 82 ASP A CA 1
ATOM 640 C C . ASP A 1 82 ? 0.358 13.267 21.293 1.00 48.91 82 ASP A C 1
ATOM 642 O O . ASP A 1 82 ? 1.118 12.609 20.582 1.00 48.91 82 ASP A O 1
ATOM 646 N N . ILE A 1 83 ? -0.968 13.245 21.107 1.00 53.62 83 ILE A N 1
ATOM 647 C CA . ILE A 1 83 ? -1.641 12.391 20.111 1.00 53.62 83 ILE A CA 1
ATOM 648 C C . ILE A 1 83 ? -1.292 12.824 18.678 1.00 53.62 83 ILE A C 1
ATOM 650 O O . ILE A 1 83 ? -0.963 11.988 17.833 1.00 53.62 83 ILE A O 1
ATOM 654 N N . PHE A 1 84 ? -1.308 14.132 18.397 1.00 51.50 84 PHE A N 1
ATOM 655 C CA . PHE A 1 84 ? -0.959 14.646 17.067 1.00 51.50 84 PHE A CA 1
ATOM 656 C C . PHE A 1 84 ? 0.516 14.384 16.728 1.00 51.50 84 PHE A C 1
ATOM 658 O O . PHE A 1 84 ? 0.857 14.026 15.598 1.00 51.50 84 PHE A O 1
ATOM 665 N N . SER A 1 85 ? 1.389 14.493 17.733 1.00 44.97 85 SER A N 1
ATOM 666 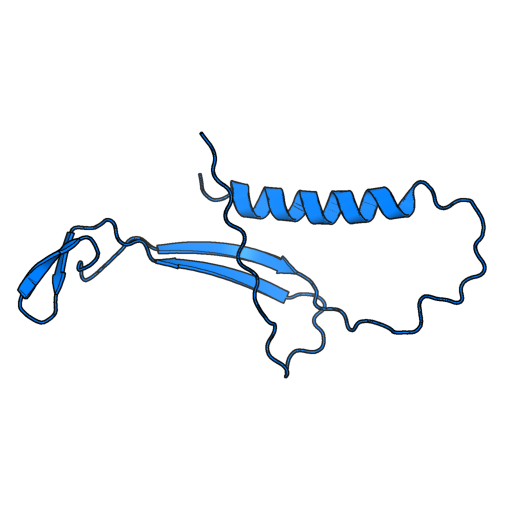C CA . SER A 1 85 ? 2.817 14.201 17.597 1.00 44.97 85 SER A CA 1
ATOM 667 C C . SER A 1 85 ? 3.081 12.717 17.336 1.00 44.97 85 SER A C 1
ATOM 669 O O . SER A 1 85 ? 3.950 12.399 16.523 1.00 44.97 85 SER A O 1
ATOM 671 N N . TYR A 1 86 ? 2.312 11.812 17.951 1.00 43.88 86 TYR A N 1
ATOM 672 C CA . TYR A 1 86 ? 2.438 10.367 17.739 1.00 43.88 86 TYR A CA 1
ATOM 673 C C . TYR A 1 86 ? 1.977 9.939 16.338 1.00 43.88 86 TYR A C 1
ATOM 675 O O . TYR A 1 86 ? 2.671 9.184 15.658 1.00 43.88 86 TYR A O 1
ATOM 683 N N . PHE A 1 87 ? 0.858 10.488 15.853 1.00 47.88 87 PHE A N 1
ATOM 684 C CA . PHE A 1 87 ? 0.359 10.210 14.502 1.00 47.88 87 PHE A CA 1
ATOM 685 C C . PHE A 1 87 ? 1.350 10.675 13.418 1.00 47.88 87 PHE A C 1
ATOM 687 O O . PHE A 1 87 ? 1.666 9.938 12.481 1.00 47.88 87 PHE A O 1
ATOM 694 N N . LEU A 1 88 ? 1.931 11.868 13.595 1.00 43.28 88 LEU A N 1
ATOM 695 C CA . LEU A 1 88 ? 2.998 12.377 12.728 1.00 43.28 88 LEU A CA 1
ATOM 696 C C . LEU A 1 88 ? 4.300 11.567 12.842 1.00 43.28 88 LEU A C 1
ATOM 698 O O . LEU A 1 88 ? 5.022 11.433 11.853 1.00 43.28 88 LEU A O 1
ATOM 702 N N . ALA A 1 89 ? 4.632 11.039 14.024 1.00 42.44 89 ALA A N 1
ATOM 703 C CA . ALA A 1 89 ? 5.818 10.205 14.222 1.00 42.44 89 ALA A CA 1
ATOM 704 C C . ALA A 1 89 ? 5.701 8.859 13.489 1.00 42.44 89 ALA A C 1
ATOM 706 O O . ALA A 1 89 ? 6.662 8.434 12.845 1.00 42.44 89 ALA A O 1
ATOM 707 N N . LEU A 1 90 ? 4.517 8.240 13.494 1.00 46.31 90 LEU A N 1
ATOM 708 C CA . LEU A 1 90 ? 4.254 7.004 12.752 1.00 46.31 90 LEU A CA 1
ATOM 709 C C . LEU A 1 90 ? 4.293 7.228 11.230 1.00 46.31 90 LEU A C 1
ATOM 711 O O . LEU A 1 90 ? 4.931 6.451 10.520 1.00 46.31 90 LEU A O 1
ATOM 715 N N . GLN A 1 91 ? 3.753 8.347 10.723 1.00 47.41 91 GLN A N 1
ATOM 716 C CA . GLN A 1 91 ? 3.900 8.720 9.303 1.00 47.41 91 GLN A CA 1
ATOM 717 C C . GLN A 1 91 ? 5.371 8.873 8.868 1.00 47.41 91 GLN A C 1
ATOM 719 O O . GLN A 1 91 ? 5.731 8.536 7.735 1.00 47.41 91 GLN A O 1
ATOM 724 N N . LYS A 1 92 ? 6.249 9.361 9.755 1.00 43.47 92 LYS A N 1
ATOM 725 C CA . LYS A 1 92 ? 7.689 9.496 9.465 1.00 43.47 92 LYS A CA 1
ATOM 726 C C . LYS A 1 92 ? 8.418 8.156 9.444 1.00 43.47 92 LYS A C 1
ATOM 728 O O . LYS A 1 92 ? 9.342 7.994 8.653 1.00 43.47 92 LYS A O 1
ATOM 733 N N . HIS A 1 93 ? 8.027 7.210 10.294 1.00 36.81 93 HIS A N 1
ATOM 734 C CA . HIS A 1 93 ? 8.715 5.921 10.384 1.00 36.81 93 HIS A CA 1
ATOM 735 C C . HIS A 1 93 ? 8.429 5.032 9.172 1.00 36.81 93 HIS A C 1
ATOM 737 O O . HIS A 1 93 ? 9.316 4.362 8.649 1.00 36.81 93 HIS A O 1
ATOM 743 N N . VAL A 1 94 ? 7.194 5.112 8.697 1.00 46.31 94 VAL A N 1
ATOM 744 C CA . VAL A 1 94 ? 6.684 4.397 7.536 1.00 46.31 94 VAL A CA 1
ATOM 745 C C . VAL A 1 94 ? 7.327 4.943 6.241 1.00 46.31 94 VAL A C 1
ATOM 747 O O . VAL A 1 94 ? 7.846 4.188 5.428 1.00 46.31 94 VAL A O 1
ATOM 750 N N . THR A 1 95 ? 7.470 6.267 6.089 1.00 42.56 95 THR A N 1
ATOM 751 C CA . THR A 1 95 ? 8.139 6.871 4.907 1.00 42.56 95 THR A CA 1
ATOM 752 C C . THR A 1 95 ? 9.672 6.797 4.909 1.00 42.56 95 THR A C 1
ATOM 754 O O . THR A 1 95 ? 10.290 7.047 3.875 1.00 42.56 95 THR A O 1
ATOM 757 N N . SER A 1 96 ? 10.311 6.489 6.044 1.00 41.12 96 SER A N 1
ATOM 758 C CA . SER A 1 96 ? 11.776 6.412 6.142 1.00 41.12 96 SER A CA 1
ATOM 759 C C . SER A 1 96 ? 12.343 5.023 5.856 1.00 41.12 96 SER A C 1
ATOM 761 O O . SER A 1 96 ? 13.553 4.926 5.679 1.00 41.12 96 SER A O 1
ATOM 763 N N . TYR A 1 97 ? 11.519 3.970 5.828 1.00 40.41 97 TYR A N 1
ATOM 764 C CA . TYR A 1 97 ? 12.007 2.613 5.554 1.00 40.41 97 TYR A CA 1
ATOM 765 C C . TY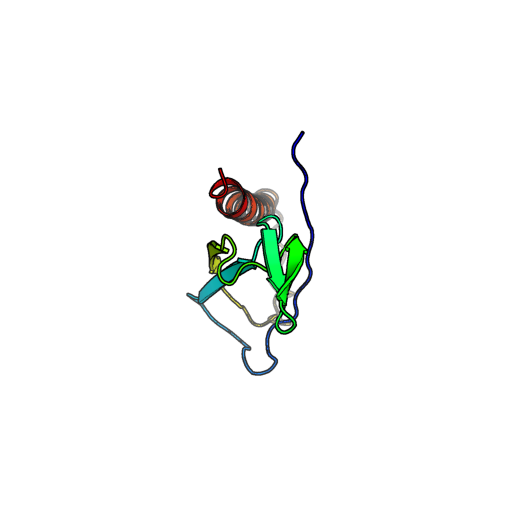R A 1 97 ? 12.286 2.356 4.066 1.00 40.41 97 TYR A C 1
ATOM 767 O O . TYR A 1 97 ? 12.838 1.320 3.714 1.00 40.41 97 TYR A O 1
ATOM 775 N N . ASP A 1 98 ? 11.943 3.313 3.202 1.00 43.62 98 ASP A N 1
ATOM 776 C CA . ASP A 1 98 ? 12.277 3.300 1.781 1.00 43.62 98 ASP A CA 1
ATOM 777 C C . ASP A 1 98 ? 13.511 4.190 1.524 1.00 43.62 98 ASP A C 1
ATOM 779 O O . ASP A 1 98 ? 13.416 5.247 0.894 1.00 43.62 98 ASP A O 1
ATOM 783 N N . LYS A 1 99 ? 14.647 3.817 2.144 1.00 38.34 99 LYS A N 1
ATOM 784 C CA . LYS A 1 99 ? 16.046 4.095 1.747 1.00 38.34 99 LYS A CA 1
ATOM 785 C C . LYS A 1 99 ? 17.042 3.272 2.559 1.00 38.34 99 LYS A C 1
ATOM 787 O O . LYS A 1 99 ? 16.986 3.346 3.805 1.00 38.34 99 LYS A O 1
#

Radius of gyration: 20.95 Å; Cα contacts (8 Å, |Δi|>4): 94; chains: 1; bounding box: 37×32×63 Å

pLDDT: mean 75.66, std 22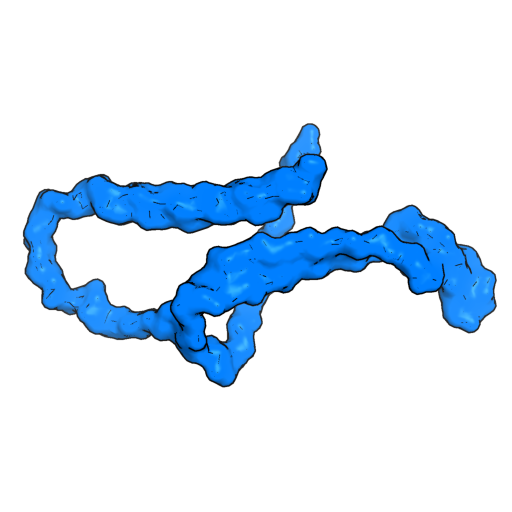.24, range [36.81, 97.25]

Foldseek 3Di:
DDDDDDDDDDDDPVCQWDDWDKDKDKDFDFQDWDAAPVRDIDTNRRPHTDMDMFIATDIHHHPPPPVPDDPDPPPPPPPVVVVVVVVVVSVVVRVVVPD

Organism: NCBI:txid433720

Sequence (99 aa):
NKSYFYVPVELPAEITSCEHCVLQWKYHAGNTWGKDQKGRKCLGCADQQEEFYNCADIAIVERSGNELSTPVNKDNSTIASDIFSYFLALQKHVTSYDK

Solvent-accessible surface area (backbone atoms only — not comparable to full-atom values): 6612 Å² total; per-residue (Å²): 140,87,86,87,84,88,79,90,80,80,79,60,88,87,64,61,63,37,83,85,39,73,50,71,52,76,48,77,51,54,83,39,70,26,44,43,100,85,66,50,76,37,73,44,26,26,98,66,58,62,73,47,75,50,70,39,84,40,64,43,71,64,85,70,92,68,89,80,74,72,84,84,67,93,81,65,83,64,64,64,56,52,56,57,50,48,56,54,49,53,57,49,57,57,66,53,71,80,115

Secondary structure (DSSP, 8-state):
---------PPPTT---EEEEEEEEEEE---SEEE-TTS-EEET-SSS--EEEEEEEEEE----TT-S-S---S--SSHHHHHHHHHHHHHHHHHHS--

Nearest PDB structures (foldseek):
  3gw6-assembly2_C  TM=2.636E-01  e=2.801E+00  Escherichia phage K1F
  3gw6-assembly1_B  TM=2.659E-01  e=2.982E+00  Escherichia phage K1F
  3gw6-assembly1_F  TM=2.585E-01  e=4.075E+00  Escherichia phage K1F
  3gw6-assembly2_D  TM=2.517E-01  e=4.915E+00  Escherichia phage K1F